Protein AF-A0A3D4XRV9-F1 (afdb_monomer)

Mean predicted aligned error: 8.01 Å

Structure (mmCIF, N/CA/C/O backbone):
data_AF-A0A3D4XRV9-F1
#
_entry.id  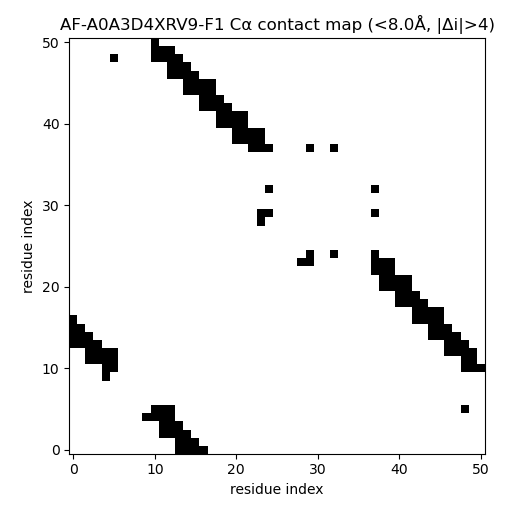 AF-A0A3D4XRV9-F1
#
loop_
_atom_site.group_PDB
_atom_site.id
_atom_site.type_symbol
_atom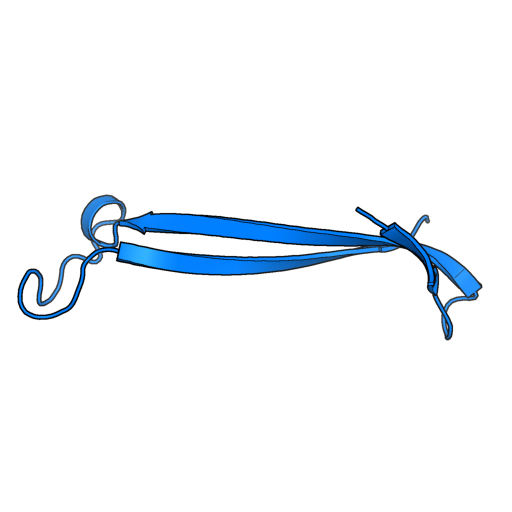_site.label_atom_id
_atom_site.label_alt_id
_atom_site.label_comp_id
_atom_site.label_asym_id
_atom_site.label_entity_id
_atom_site.label_seq_id
_atom_site.pdbx_PDB_ins_code
_atom_site.Cartn_x
_atom_site.Cartn_y
_atom_site.Cartn_z
_atom_site.occupancy
_atom_site.B_iso_or_equiv
_atom_site.auth_seq_id
_atom_site.auth_comp_id
_atom_site.auth_asym_id
_atom_site.auth_atom_id
_atom_site.pdbx_PDB_model_num
ATOM 1 N N . PHE A 1 1 ? -0.575 -2.358 -12.504 1.00 66.00 1 PHE A N 1
ATOM 2 C CA . PHE A 1 1 ? 0.876 -2.495 -12.714 1.00 66.00 1 PHE A CA 1
ATOM 3 C C . PHE A 1 1 ? 1.158 -2.100 -14.147 1.00 66.00 1 PHE A C 1
ATOM 5 O O . PHE A 1 1 ? 0.534 -2.667 -15.037 1.00 66.00 1 PHE A O 1
ATOM 12 N N . GLN A 1 2 ? 1.988 -1.088 -14.369 1.00 75.94 2 GLN A N 1
ATOM 13 C CA . GLN A 1 2 ? 2.279 -0.572 -15.704 1.00 75.94 2 GLN A CA 1
ATOM 14 C C . GLN A 1 2 ? 3.773 -0.315 -15.822 1.00 75.94 2 GLN A C 1
ATOM 16 O O . GLN A 1 2 ? 4.329 0.416 -15.011 1.00 75.94 2 GLN A O 1
ATOM 21 N N . CYS A 1 3 ? 4.409 -0.908 -16.829 1.00 77.81 3 CYS A N 1
ATOM 22 C CA . CYS A 1 3 ? 5.819 -0.681 -17.109 1.00 77.81 3 CYS A CA 1
ATOM 23 C C . CYS A 1 3 ? 5.969 0.260 -18.301 1.00 77.81 3 CYS A C 1
ATOM 25 O O . CYS A 1 3 ? 5.362 0.043 -19.349 1.00 77.81 3 CYS A O 1
ATOM 27 N N . MET A 1 4 ? 6.754 1.317 -18.128 1.00 79.62 4 MET A N 1
ATOM 28 C CA . MET A 1 4 ? 7.047 2.312 -19.151 1.00 79.62 4 MET A CA 1
ATOM 29 C C . MET A 1 4 ? 8.491 2.795 -18.980 1.00 79.62 4 MET A C 1
ATOM 31 O O . MET A 1 4 ? 9.044 2.774 -17.880 1.00 79.62 4 MET A O 1
ATOM 35 N N . ARG A 1 5 ? 9.137 3.210 -20.073 1.00 78.00 5 ARG A N 1
ATOM 36 C CA . ARG A 1 5 ? 10.497 3.758 -20.005 1.00 78.00 5 ARG A CA 1
ATOM 37 C C . ARG A 1 5 ? 10.474 5.058 -19.198 1.00 78.00 5 ARG A C 1
ATOM 39 O O . ARG A 1 5 ? 9.714 5.963 -19.537 1.00 78.00 5 ARG A O 1
ATOM 46 N N . HIS A 1 6 ? 11.305 5.163 -18.160 1.00 76.25 6 HIS A N 1
ATOM 47 C CA . HIS A 1 6 ? 11.378 6.382 -17.360 1.00 76.25 6 HIS A CA 1
ATOM 48 C C . HIS A 1 6 ? 11.951 7.536 -18.211 1.00 76.25 6 HIS A C 1
ATOM 50 O O . HIS A 1 6 ? 13.070 7.388 -18.718 1.00 76.25 6 HIS A O 1
ATOM 56 N N . PRO A 1 7 ? 11.256 8.686 -18.346 1.00 78.56 7 PRO A N 1
ATOM 57 C CA . PRO A 1 7 ? 11.609 9.740 -19.308 1.00 78.56 7 PRO A CA 1
ATOM 58 C C . PRO A 1 7 ? 13.004 10.348 -19.123 1.00 78.56 7 PRO A C 1
ATOM 60 O O . PRO A 1 7 ? 13.601 10.822 -20.081 1.00 78.56 7 PRO A O 1
ATOM 63 N N . ILE A 1 8 ? 13.523 10.345 -17.890 1.00 80.56 8 ILE A N 1
ATOM 64 C CA . ILE A 1 8 ? 14.813 10.969 -17.545 1.00 80.56 8 ILE A CA 1
ATOM 65 C C . ILE A 1 8 ? 15.938 9.931 -17.441 1.00 80.56 8 ILE A C 1
ATOM 67 O O . ILE A 1 8 ? 17.076 10.200 -17.810 1.00 80.56 8 ILE A O 1
ATOM 71 N N . LEU A 1 9 ? 15.629 8.731 -16.939 1.00 75.19 9 LEU A N 1
ATOM 72 C CA . LEU A 1 9 ? 16.638 7.709 -16.622 1.00 75.19 9 LEU A CA 1
ATOM 73 C C . LEU A 1 9 ? 16.904 6.780 -17.811 1.00 75.19 9 LEU A C 1
ATOM 75 O O . LEU A 1 9 ? 17.875 6.033 -17.780 1.00 75.19 9 LEU A O 1
ATOM 79 N N . ASN A 1 10 ? 16.055 6.803 -18.848 1.00 78.50 10 ASN A N 1
ATOM 80 C CA . ASN A 1 10 ? 16.123 5.927 -20.025 1.00 78.50 10 ASN A CA 1
ATOM 81 C C . ASN A 1 10 ? 16.175 4.420 -19.707 1.00 78.50 10 ASN A C 1
ATOM 83 O O . ASN A 1 10 ? 16.450 3.613 -20.600 1.00 78.50 10 ASN A O 1
ATOM 87 N N . LYS A 1 11 ? 15.857 4.045 -18.464 1.00 77.56 11 LYS A N 1
ATOM 88 C CA . LYS A 1 11 ? 15.715 2.673 -17.975 1.00 77.56 11 LYS A CA 1
ATOM 89 C C . LYS A 1 11 ? 14.236 2.301 -17.896 1.00 77.56 11 LYS A C 1
ATOM 91 O O . LYS A 1 11 ? 13.371 3.173 -17.780 1.00 77.56 11 LYS A O 1
ATOM 96 N N . ASP A 1 12 ? 13.944 1.011 -17.993 1.00 80.06 12 ASP A N 1
ATOM 97 C CA . ASP A 1 12 ? 12.580 0.506 -17.834 1.00 80.06 12 ASP A CA 1
ATOM 98 C C . ASP A 1 12 ? 12.147 0.673 -16.375 1.00 80.06 12 ASP A C 1
ATOM 100 O O . ASP A 1 12 ? 12.853 0.232 -15.469 1.00 80.06 12 ASP A O 1
ATOM 104 N N . ALA A 1 13 ? 11.002 1.314 -16.141 1.00 82.12 13 ALA A N 1
ATOM 105 C CA . ALA A 1 13 ? 10.414 1.452 -14.817 1.00 82.12 13 ALA A CA 1
ATOM 106 C C . ALA A 1 13 ? 9.013 0.840 -14.794 1.00 82.12 13 ALA A C 1
ATOM 108 O O . ALA A 1 13 ? 8.289 0.879 -15.787 1.00 82.12 13 ALA A O 1
ATOM 109 N N . CYS A 1 14 ? 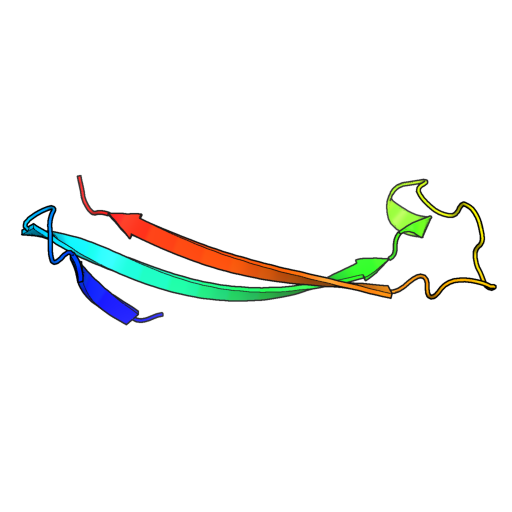8.620 0.273 -13.662 1.00 85.25 14 CYS A N 1
ATOM 110 C CA . CYS A 1 14 ? 7.294 -0.281 -13.444 1.00 85.25 14 CYS A CA 1
ATOM 111 C C . CYS A 1 14 ? 6.614 0.417 -12.269 1.00 85.25 14 CYS A C 1
ATOM 113 O O . CYS A 1 14 ? 7.126 0.413 -11.153 1.00 85.25 14 CYS A O 1
ATOM 115 N N . GLY A 1 15 ? 5.444 0.993 -12.536 1.00 85.06 15 GLY A N 1
ATOM 116 C CA . GLY A 1 15 ? 4.580 1.644 -11.564 1.00 85.06 15 GLY A CA 1
ATOM 117 C C . GLY A 1 15 ? 3.469 0.722 -11.052 1.00 85.06 15 GLY A C 1
ATOM 118 O O . GLY A 1 15 ? 2.844 -0.033 -11.812 1.00 85.06 15 GLY A O 1
ATOM 119 N N . ALA A 1 16 ? 3.176 0.804 -9.759 1.00 86.19 16 ALA A N 1
ATOM 120 C CA . ALA A 1 16 ? 2.048 0.146 -9.115 1.00 86.19 16 ALA A CA 1
ATOM 121 C C . ALA A 1 16 ? 1.380 1.081 -8.105 1.00 86.19 16 ALA A C 1
ATOM 123 O O . ALA A 1 16 ? 2.055 1.775 -7.354 1.00 86.19 16 ALA A O 1
ATOM 124 N N . ASN A 1 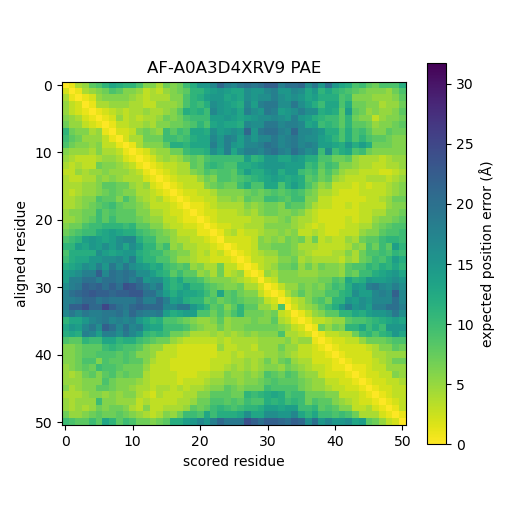17 ? 0.050 1.036 -8.053 1.00 89.69 17 ASN A N 1
ATOM 125 C CA . ASN A 1 17 ? -0.725 1.665 -6.992 1.00 89.69 17 ASN A CA 1
ATOM 126 C C . ASN A 1 17 ? -1.319 0.559 -6.122 1.00 89.69 17 ASN A C 1
ATOM 128 O O . ASN A 1 17 ? -1.914 -0.383 -6.651 1.00 89.69 17 ASN A O 1
ATOM 132 N N . ALA A 1 18 ? -1.160 0.675 -4.810 1.00 86.69 18 ALA A N 1
ATOM 133 C CA . ALA A 1 18 ? -1.764 -0.221 -3.837 1.00 86.69 18 ALA A CA 1
ATOM 134 C C . ALA A 1 18 ? -2.519 0.592 -2.786 1.00 86.69 18 ALA A C 1
ATOM 136 O O . ALA A 1 18 ? -2.080 1.662 -2.369 1.00 86.69 18 ALA A O 1
ATOM 137 N N . THR A 1 19 ? -3.662 0.080 -2.347 1.00 91.19 19 THR A N 1
ATO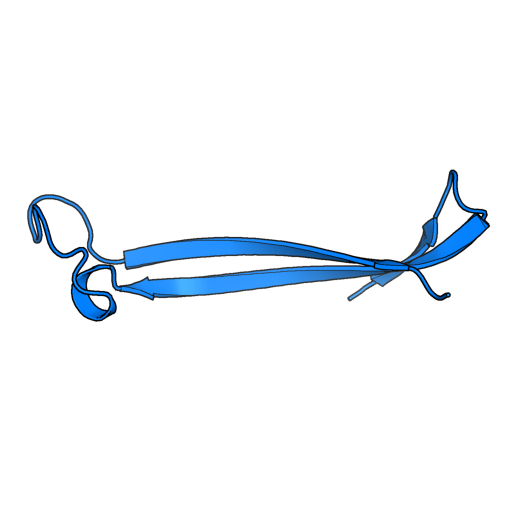M 138 C CA . THR A 1 19 ? -4.470 0.699 -1.296 1.00 91.19 19 THR A CA 1
ATOM 139 C C . THR A 1 19 ? -4.736 -0.323 -0.212 1.00 91.19 19 THR A C 1
ATOM 141 O O . THR A 1 19 ? -5.177 -1.431 -0.512 1.00 91.19 19 THR A O 1
ATOM 144 N N . THR A 1 20 ? -4.495 0.042 1.041 1.00 90.75 20 THR A N 1
ATOM 145 C CA . THR A 1 20 ? -4.842 -0.794 2.192 1.00 90.75 20 THR A CA 1
ATOM 146 C C . THR A 1 20 ? -5.541 0.042 3.250 1.00 90.75 20 THR A C 1
ATOM 148 O O . THR A 1 20 ? -5.318 1.248 3.342 1.00 90.75 20 THR A O 1
ATOM 151 N N . VAL A 1 21 ? -6.405 -0.588 4.036 1.00 90.00 21 VAL A N 1
ATOM 152 C CA . VAL A 1 21 ? -7.089 0.053 5.159 1.00 90.00 21 VAL A CA 1
ATOM 153 C C . VAL A 1 21 ? -6.601 -0.617 6.426 1.00 90.00 21 VAL A C 1
ATOM 155 O O . VAL A 1 21 ? -6.660 -1.842 6.538 1.00 90.00 21 VAL A O 1
ATOM 158 N N . VAL A 1 22 ? -6.107 0.176 7.374 1.00 87.81 22 VAL A N 1
ATOM 159 C CA . VAL A 1 22 ? -5.634 -0.348 8.653 1.00 87.81 22 VAL A CA 1
ATOM 160 C C . VAL A 1 22 ? -6.226 0.419 9.823 1.00 87.81 22 VAL A C 1
ATOM 162 O O . VAL A 1 22 ? -6.436 1.628 9.751 1.00 87.81 22 VAL A O 1
ATOM 165 N N . LYS A 1 23 ? -6.487 -0.310 10.911 1.00 85.00 23 LYS A N 1
ATOM 166 C CA . LYS A 1 23 ? -7.007 0.236 12.164 1.00 85.00 23 LYS A CA 1
ATOM 167 C C . LYS A 1 23 ? -5.882 0.83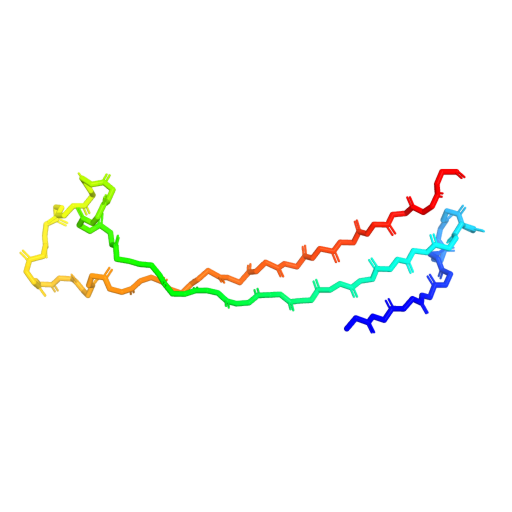2 12.998 1.00 85.00 23 LYS A C 1
ATOM 169 O O . LYS A 1 23 ? -4.893 0.149 13.268 1.00 85.00 23 LYS A O 1
ATOM 174 N N . ARG A 1 24 ? -6.031 2.075 13.456 1.00 83.94 24 ARG A N 1
ATOM 175 C CA . ARG A 1 24 ? -5.029 2.745 14.308 1.00 83.94 24 ARG A CA 1
ATOM 176 C C . ARG A 1 24 ? -4.900 2.064 15.669 1.00 83.94 24 ARG A C 1
ATOM 178 O O . ARG A 1 24 ? -3.794 1.955 16.200 1.00 83.94 24 ARG A O 1
ATOM 185 N N . THR A 1 25 ? -6.000 1.555 16.217 1.00 82.69 25 THR A N 1
ATOM 186 C CA . THR A 1 25 ? -6.007 0.793 17.476 1.00 82.69 25 THR A CA 1
ATOM 187 C C . THR A 1 25 ? -5.138 -0.463 17.421 1.00 82.69 25 THR A C 1
ATOM 189 O O . THR A 1 25 ? -4.495 -0.782 18.419 1.00 82.69 25 THR A O 1
ATOM 192 N N . ALA A 1 26 ? -5.023 -1.121 16.260 1.00 83.88 26 ALA A N 1
ATOM 193 C CA . ALA A 1 26 ? -4.171 -2.301 16.081 1.00 83.88 26 ALA A CA 1
ATOM 194 C C . ALA A 1 26 ? -2.669 -1.997 16.248 1.00 83.88 26 ALA A C 1
ATOM 196 O O . ALA A 1 26 ? -1.886 -2.902 16.523 1.00 83.88 26 ALA A O 1
ATOM 197 N N . PHE A 1 27 ? -2.273 -0.725 16.140 1.00 84.06 27 PHE A N 1
ATOM 198 C CA . PHE A 1 27 ? -0.897 -0.259 16.338 1.00 84.06 27 PHE A CA 1
ATOM 199 C C . PHE A 1 27 ? -0.723 0.582 17.603 1.00 84.06 27 PHE A C 1
ATOM 201 O O . PHE A 1 27 ? 0.189 1.402 17.681 1.00 84.06 27 PHE A O 1
ATOM 208 N N . ASN A 1 28 ? -1.605 0.418 18.596 1.00 79.62 28 ASN A N 1
ATOM 209 C CA . ASN A 1 28 ? -1.572 1.192 19.841 1.00 79.62 28 ASN A CA 1
ATOM 210 C C . ASN A 1 28 ? -1.728 2.721 19.625 1.00 79.62 28 ASN A C 1
ATOM 212 O O . ASN A 1 28 ? -1.379 3.523 20.488 1.00 79.62 28 ASN A O 1
ATOM 216 N N . MET A 1 29 ? -2.292 3.146 18.482 1.00 77.69 29 MET A N 1
ATOM 217 C CA . MET A 1 29 ? -2.578 4.549 18.134 1.00 77.69 29 MET A CA 1
ATOM 218 C C . MET A 1 29 ? -4.061 4.910 18.345 1.00 77.69 29 MET A C 1
ATOM 220 O O . MET A 1 29 ? -4.633 5.721 17.619 1.00 77.69 29 MET A O 1
ATOM 224 N N . GLY A 1 30 ? -4.699 4.319 19.358 1.00 72.62 30 GLY A N 1
ATOM 225 C CA . GLY A 1 30 ? -6.131 4.480 19.652 1.00 72.62 30 GLY A CA 1
ATOM 226 C C . GLY A 1 30 ? -6.522 5.776 20.377 1.00 72.62 30 GLY A C 1
ATOM 227 O O . GLY A 1 30 ? -7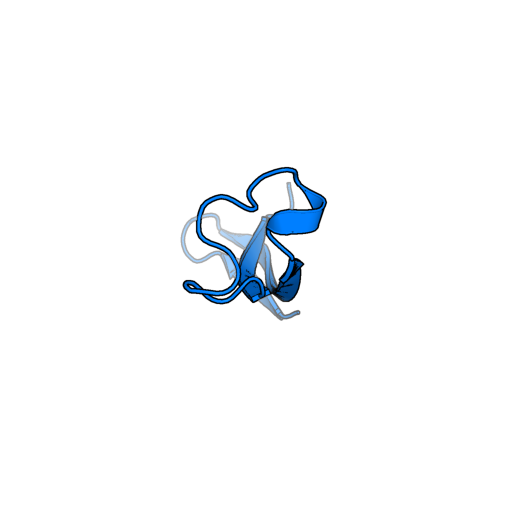.647 5.886 20.863 1.00 72.62 30 GLY A O 1
ATOM 228 N N . LYS A 1 31 ? -5.620 6.762 20.500 1.00 71.81 31 LYS A N 1
ATOM 229 C CA . LYS A 1 31 ? -5.931 8.024 21.190 1.00 71.81 31 LYS A CA 1
ATOM 230 C C . LYS A 1 31 ? -7.092 8.716 20.461 1.00 71.81 31 LYS A C 1
ATOM 232 O O . LYS A 1 31 ? -6.986 8.998 19.268 1.00 71.81 31 LYS A O 1
ATOM 237 N N . TYR A 1 32 ? -8.173 8.994 21.195 1.00 71.19 32 TYR A N 1
ATOM 238 C CA . TYR A 1 32 ? -9.420 9.609 20.710 1.00 71.19 32 TYR A CA 1
ATOM 239 C C . TYR A 1 32 ? -10.369 8.705 19.897 1.00 71.19 32 TYR A C 1
ATOM 241 O O . TYR A 1 32 ? -11.307 9.224 19.297 1.00 71.19 32 TYR A O 1
ATOM 249 N N . ALA A 1 33 ? -10.196 7.378 19.894 1.00 66.44 33 ALA A N 1
ATOM 250 C CA . ALA A 1 33 ? -11.254 6.466 19.439 1.00 66.44 33 ALA A CA 1
ATOM 251 C C . ALA A 1 33 ? -12.370 6.371 20.509 1.00 66.44 33 ALA A C 1
ATOM 253 O O . ALA A 1 33 ? -12.037 6.285 21.694 1.00 66.44 33 ALA A O 1
ATOM 254 N N . PRO A 1 34 ? -13.673 6.396 20.153 1.00 71.81 34 PRO A N 1
ATOM 255 C CA . PRO A 1 34 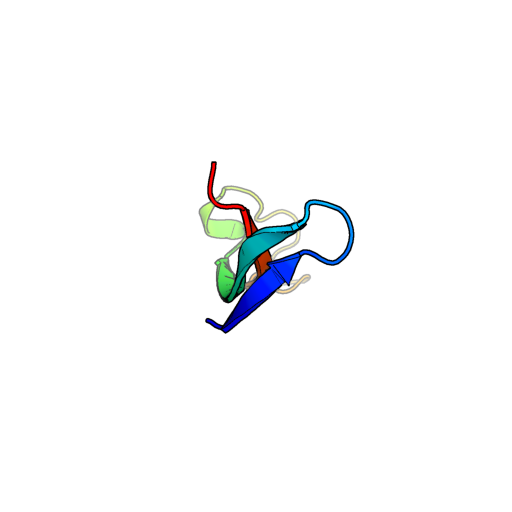? -14.259 6.385 18.805 1.00 71.81 34 PRO A CA 1
ATOM 256 C C . PRO A 1 34 ? -14.524 7.780 18.203 1.00 71.81 34 PRO A C 1
ATOM 258 O O . PRO A 1 34 ? -15.010 7.871 17.080 1.00 71.81 34 PRO A O 1
ATOM 261 N N . ASN A 1 35 ? -14.220 8.865 18.924 1.00 74.88 35 ASN A N 1
ATOM 262 C CA . ASN A 1 35 ? -14.498 10.241 18.486 1.00 74.88 35 ASN A CA 1
ATOM 263 C C . ASN A 1 35 ? -13.787 10.614 17.168 1.00 74.88 35 ASN A C 1
ATOM 265 O O . ASN A 1 35 ? -14.241 11.506 16.457 1.00 74.88 35 ASN A O 1
ATOM 269 N N . VAL A 1 36 ? -12.683 9.937 16.838 1.00 74.62 36 VAL A N 1
ATOM 270 C CA . VAL A 1 36 ? -12.000 10.000 15.540 1.00 74.62 36 VAL A CA 1
ATOM 271 C C . VAL A 1 36 ? -11.962 8.593 14.946 1.00 74.62 36 VAL A C 1
ATOM 273 O O . VAL A 1 36 ? -11.505 7.670 15.622 1.00 74.62 36 VAL A O 1
ATOM 276 N N . SER A 1 37 ? -12.396 8.449 13.686 1.00 74.69 37 SER A N 1
ATOM 277 C CA . SER A 1 37 ? -12.462 7.160 12.975 1.00 74.69 37 SER A CA 1
ATOM 278 C C . SER A 1 37 ? -11.169 6.351 13.116 1.00 74.69 37 SER A C 1
ATOM 280 O O . SER A 1 37 ? -10.065 6.887 12.985 1.00 74.69 37 SER A O 1
ATOM 282 N N . ASP A 1 38 ? -11.303 5.064 13.420 1.00 81.50 38 ASP A N 1
ATOM 283 C CA . ASP A 1 38 ? -10.174 4.158 13.629 1.00 81.50 38 ASP A CA 1
ATOM 284 C C . ASP A 1 38 ? -9.582 3.641 12.307 1.00 81.50 38 ASP A C 1
ATOM 286 O O . ASP A 1 38 ? -8.415 3.260 12.258 1.00 81.50 38 ASP A O 1
ATOM 290 N N . ASP A 1 39 ? -10.359 3.694 11.223 1.00 84.19 39 ASP A N 1
ATOM 291 C CA . ASP A 1 39 ? -9.946 3.221 9.905 1.00 84.19 39 ASP A CA 1
ATOM 292 C C . ASP A 1 39 ? -9.123 4.284 9.166 1.00 84.19 39 ASP A C 1
ATOM 294 O O . ASP A 1 39 ? -9.591 5.393 8.893 1.00 84.19 39 ASP A O 1
ATOM 298 N N . VAL A 1 40 ? -7.889 3.929 8.807 1.00 86.44 40 VAL A N 1
ATOM 299 C CA . VAL A 1 40 ? -6.984 4.760 8.008 1.00 86.44 40 VAL A CA 1
ATOM 300 C C . VAL A 1 40 ? -6.732 4.088 6.670 1.00 86.44 40 VAL A C 1
ATOM 302 O O . VAL A 1 40 ? -6.242 2.963 6.608 1.00 86.44 40 VAL A O 1
ATOM 305 N N . THR A 1 41 ? -7.042 4.803 5.589 1.00 90.25 41 THR A N 1
ATOM 306 C CA . THR A 1 41 ? -6.725 4.374 4.222 1.00 90.25 41 THR A CA 1
ATOM 307 C C . THR A 1 41 ? -5.317 4.832 3.863 1.00 90.25 41 THR A C 1
ATOM 309 O O . THR A 1 41 ? -5.018 6.024 3.902 1.00 90.25 41 THR A O 1
ATOM 312 N N . ILE A 1 42 ? -4.458 3.886 3.503 1.00 88.19 42 ILE A N 1
ATOM 313 C CA . ILE A 1 42 ? -3.085 4.121 3.066 1.00 88.19 42 ILE A CA 1
ATOM 314 C C . ILE A 1 42 ? -3.021 3.860 1.564 1.00 88.19 42 ILE A C 1
ATOM 316 O O . ILE A 1 42 ? -3.294 2.751 1.099 1.00 88.19 42 ILE A O 1
ATOM 320 N N . THR A 1 43 ? -2.643 4.888 0.811 1.00 90.50 43 THR A N 1
ATOM 321 C CA . THR A 1 43 ? -2.407 4.826 -0.634 1.00 90.50 43 THR A CA 1
ATOM 322 C C . THR A 1 43 ? -0.906 4.805 -0.899 1.00 90.50 43 THR A C 1
ATOM 324 O O . THR A 1 43 ? -0.201 5.757 -0.568 1.00 90.50 43 THR A O 1
ATOM 327 N N . LEU A 1 44 ? -0.420 3.716 -1.483 1.00 87.25 44 LEU A N 1
ATOM 328 C CA . LEU A 1 44 ? 0.979 3.496 -1.830 1.00 87.25 44 LEU A CA 1
ATOM 329 C C . LEU A 1 44 ? 1.144 3.643 -3.343 1.00 87.25 44 LEU A C 1
ATOM 331 O O . LEU A 1 44 ? 0.595 2.844 -4.103 1.00 87.25 44 LEU A O 1
ATOM 335 N N . SER A 1 45 ? 1.930 4.632 -3.755 1.00 89.44 45 SER A N 1
ATOM 336 C CA . SER A 1 45 ? 2.371 4.810 -5.140 1.00 89.44 45 SER A CA 1
ATOM 337 C C . SER A 1 45 ? 3.814 4.327 -5.245 1.00 89.44 45 SER A C 1
ATOM 339 O O . SER A 1 45 ? 4.705 4.899 -4.620 1.00 89.44 45 SER A O 1
ATOM 341 N N . ILE A 1 46 ? 4.038 3.238 -5.975 1.00 86.75 46 ILE A N 1
ATOM 342 C CA . ILE A 1 46 ? 5.325 2.542 -6.060 1.00 86.75 46 ILE A CA 1
ATOM 343 C C . ILE A 1 46 ? 5.843 2.654 -7.489 1.00 86.75 46 ILE A C 1
ATOM 345 O O . ILE A 1 46 ? 5.124 2.311 -8.425 1.00 86.75 46 ILE A O 1
ATOM 349 N N . GLU A 1 47 ? 7.103 3.051 -7.650 1.00 83.94 47 GLU A N 1
ATOM 350 C CA . GLU A 1 47 ? 7.830 2.997 -8.920 1.00 83.94 47 GLU A CA 1
ATOM 351 C C . GLU A 1 47 ? 9.135 2.220 -8.726 1.00 83.94 47 GLU A C 1
ATOM 353 O O . GLU A 1 47 ? 9.951 2.551 -7.868 1.00 83.94 47 GLU A O 1
ATOM 358 N N . A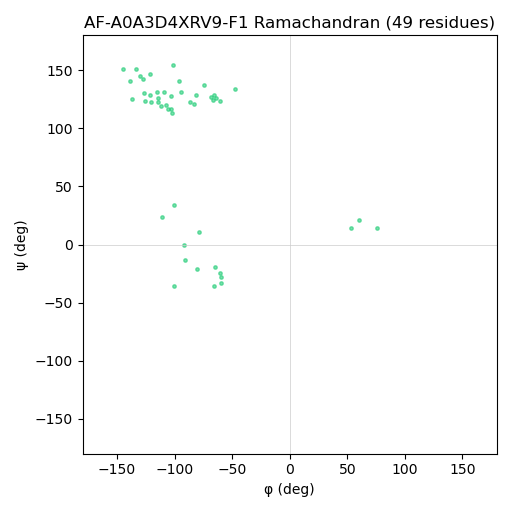LA A 1 48 ? 9.324 1.161 -9.511 1.00 83.44 48 ALA A N 1
ATOM 359 C CA . ALA A 1 48 ? 10.520 0.328 -9.498 1.00 83.44 48 ALA A CA 1
ATOM 360 C C . ALA A 1 48 ? 11.283 0.510 -10.812 1.00 83.44 48 ALA A C 1
ATOM 362 O O . ALA A 1 48 ? 10.745 0.214 -11.876 1.00 83.44 48 ALA A O 1
ATOM 363 N N . VAL A 1 49 ? 12.528 0.982 -10.750 1.00 84.31 49 VAL A N 1
ATOM 364 C CA . VAL A 1 49 ? 13.403 1.141 -11.923 1.00 84.31 49 VAL A CA 1
ATOM 365 C C . VAL A 1 49 ? 14.281 -0.099 -12.057 1.00 84.31 49 VAL A C 1
ATOM 367 O O . VAL A 1 49 ? 14.891 -0.530 -11.082 1.00 84.31 49 VAL A O 1
ATOM 370 N N . LYS A 1 50 ? 14.348 -0.677 -13.258 1.00 77.75 50 LYS A N 1
ATOM 371 C CA . LYS A 1 50 ? 15.263 -1.776 -13.574 1.00 77.75 50 LYS A CA 1
ATOM 372 C C . LYS A 1 50 ? 16.706 -1.273 -13.488 1.00 77.75 50 LYS A C 1
ATOM 374 O O . LYS A 1 50 ? 17.018 -0.241 -14.083 1.00 77.75 50 LYS A O 1
ATOM 379 N N . GLU A 1 51 ? 17.550 -1.980 -12.738 1.00 75.94 51 GLU A N 1
ATOM 380 C CA . GLU A 1 51 ? 18.975 -1.655 -12.575 1.00 75.94 51 GLU A CA 1
ATOM 381 C C . GLU A 1 51 ? 19.762 -1.801 -13.883 1.00 75.94 51 GLU A C 1
ATOM 383 O O . GLU A 1 51 ? 19.494 -2.755 -14.651 1.00 75.94 51 GLU A O 1
#

Sequence (51 aa):
FQCMRHPILNKDACGANATTVVKRTAFNMGKYAPNVSDDVTITLSIEAVKE

Secondary structure (DSSP, 8-state):
-EEEE-TTT-SEEEEEEEEEEEESGGGT--TTTTTS-SEEEEEEEEEEE--

Radius of gyration: 17.29 Å; Cα contacts (8 Å, |Δi|>4): 77; chains: 1; bounding box: 34×14×41 Å

Solvent-accessible surface area (backbone atoms only — not comparable to full-atom values): 3208 Å² total; per-residue (Å²): 119,50,74,49,67,35,91,87,75,76,34,54,23,37,37,39,79,48,75,50,76,47,52,34,54,83,70,76,55,45,82,58,59,80,88,44,79,49,73,42,81,47,79,45,80,45,76,49,69,58,132

Nearest PDB structures (foldseek):
  5ixg-assembly1_A  TM=8.435E-01  e=6.600E-03  Burkholderia cenocepacia PC184
  5w39-assembly1_A  TM=7.414E-01  e=2.443E-02  Campylobacter jejuni
  5w2d-assembly1_A  TM=7.483E-01  e=3.389E-02  Campylobacter jejuni
  5w2x-assembly1_A  TM=7.393E-01  e=3.174E-02  Campylobacter jejuni
  5w17-assembly1_A  TM=7.315E-01  e=4.701E-02  Campylobacter jejuni subsp. jejuni NCTC 11168 = ATCC 700819

pLDDT: mean 81.25, std 6.33, range [66.0, 91.19]

Foldseek 3Di:
DDWDQDPPPSFIKDKDKDKDKDFCVVVVNCVCPPVPPRIDIDIDIDMGTDD